Protein AF-A0A9E4BQ24-F1 (afdb_monomer_lite)

Radius of gyration: 14.94 Å; chains: 1; bounding box: 46×28×34 Å

Secondary structure (DSSP, 8-state):
----EEEEEEEEEEGGGTEEEEEEEEEETTTTEEE--EEEEEEEETTEEEEEEE-SSSEEEEEEEEETTEEEEEEEETTTEEEEEEEE--

pLDDT: mean 93.34, std 5.23, range [57.41, 97.62]

Foldseek 3Di:
DDWDKDKDKDKDQDVVQQKMKMWMWMATPVVNDIAIKIKMWGDPDPQWIWMWIDGRPAIKIKIKGDDDQKIKIWICPSVPDTDIDIGGHD

Sequence (90 aa):
MGEQSYFATISKYIPRLRTSLYASLNYSEWDDKLNVPFGVGVELGGGFSFRPMYDGDRGHLMLNYYAARYGASLMYVWLETMGISFSAGF

Structure (mmCIF, N/CA/C/O backbone):
data_AF-A0A9E4BQ24-F1
#
_entry.id   AF-A0A9E4BQ24-F1
#
loop_
_atom_site.group_PDB
_atom_site.id
_atom_site.type_symbol
_atom_site.label_atom_id
_atom_site.label_alt_id
_atom_site.label_comp_id
_atom_site.label_asym_id
_atom_site.label_entity_id
_atom_site.label_seq_id
_atom_site.pdbx_PDB_ins_code
_atom_site.Cartn_x
_atom_site.Cartn_y
_atom_site.Cartn_z
_atom_site.occupancy
_atom_site.B_iso_or_equiv
_atom_site.auth_seq_id
_atom_site.auth_comp_id
_atom_site.auth_asym_id
_atom_site.auth_atom_id
_atom_site.pdbx_PDB_model_num
ATOM 1 N N . MET A 1 1 ? 31.099 -1.270 -1.574 1.00 57.41 1 MET A N 1
ATOM 2 C CA . MET A 1 1 ? 29.970 -0.333 -1.394 1.00 57.41 1 MET A CA 1
ATOM 3 C C . MET A 1 1 ? 28.725 -1.124 -1.732 1.00 57.41 1 MET A C 1
ATOM 5 O O . MET A 1 1 ? 28.820 -1.922 -2.649 1.00 57.41 1 MET A O 1
ATOM 9 N N . GLY A 1 2 ? 27.676 -1.044 -0.916 1.00 81.31 2 GLY A N 1
ATOM 10 C CA . GLY A 1 2 ? 26.456 -1.824 -1.139 1.00 81.31 2 GLY A CA 1
ATOM 11 C C . GLY A 1 2 ? 25.437 -1.013 -1.926 1.00 81.31 2 GLY A C 1
ATOM 12 O O . GLY A 1 2 ? 25.347 0.193 -1.701 1.00 81.31 2 GLY A O 1
ATOM 13 N N . GLU A 1 3 ? 24.704 -1.684 -2.805 1.00 87.25 3 GLU A N 1
ATOM 14 C CA . GLU A 1 3 ? 23.562 -1.149 -3.541 1.00 87.25 3 GLU A CA 1
ATOM 15 C C . GLU A 1 3 ? 22.513 -0.524 -2.609 1.00 87.25 3 GLU A C 1
ATOM 17 O O . GLU A 1 3 ? 22.303 -0.960 -1.468 1.00 87.25 3 GLU A O 1
ATOM 22 N N . GLN A 1 4 ? 21.858 0.518 -3.114 1.00 89.81 4 GLN A N 1
ATOM 23 C CA . GLN A 1 4 ? 20.794 1.256 -2.446 1.00 89.81 4 GLN A CA 1
ATOM 24 C C . GLN A 1 4 ? 19.531 1.337 -3.309 1.00 89.81 4 GLN A C 1
ATOM 26 O O . GLN A 1 4 ? 19.543 1.166 -4.527 1.00 89.81 4 GLN A O 1
ATOM 31 N N . SER A 1 5 ? 18.406 1.614 -2.652 1.00 89.56 5 SER A N 1
ATOM 32 C CA . SER A 1 5 ? 17.143 1.924 -3.313 1.00 89.56 5 SER A CA 1
ATOM 33 C C . SER A 1 5 ? 16.576 3.201 -2.715 1.00 89.56 5 SER A C 1
ATOM 35 O O . SER A 1 5 ? 16.592 3.401 -1.497 1.00 89.56 5 SER A O 1
ATOM 37 N N . TYR A 1 6 ? 16.091 4.070 -3.593 1.00 92.06 6 TYR A N 1
ATOM 38 C CA . TYR A 1 6 ? 15.543 5.373 -3.262 1.00 92.06 6 TYR A CA 1
ATOM 39 C C . TYR A 1 6 ? 14.091 5.422 -3.701 1.00 92.06 6 TYR A C 1
ATOM 41 O O . TYR A 1 6 ? 13.788 5.143 -4.858 1.00 92.06 6 TYR A O 1
ATOM 49 N N . PHE A 1 7 ? 13.198 5.834 -2.805 1.00 93.44 7 PHE A N 1
ATOM 50 C CA . PHE A 1 7 ? 11.784 5.971 -3.124 1.00 93.44 7 PHE A CA 1
ATOM 51 C C . PHE A 1 7 ? 11.196 7.280 -2.597 1.00 93.44 7 PHE A C 1
ATOM 53 O O . PHE A 1 7 ? 11.570 7.776 -1.533 1.00 93.44 7 PHE A O 1
ATOM 60 N N . ALA A 1 8 ? 10.240 7.832 -3.339 1.00 96.12 8 ALA A N 1
ATOM 61 C CA . ALA A 1 8 ? 9.506 9.039 -2.990 1.00 96.12 8 ALA A CA 1
ATOM 62 C C . ALA A 1 8 ? 8.010 8.814 -3.223 1.00 96.12 8 ALA A C 1
ATOM 64 O O . ALA A 1 8 ? 7.554 8.760 -4.363 1.00 96.12 8 ALA A O 1
ATOM 65 N N . THR A 1 9 ? 7.245 8.701 -2.134 1.00 96.25 9 THR A N 1
ATOM 66 C CA . THR A 1 9 ? 5.807 8.396 -2.172 1.00 96.25 9 THR A CA 1
ATOM 67 C C . THR A 1 9 ? 4.972 9.631 -1.869 1.00 96.25 9 THR A C 1
ATOM 69 O O . THR A 1 9 ? 5.160 10.285 -0.844 1.00 96.25 9 THR A O 1
ATOM 72 N N . ILE A 1 10 ? 3.972 9.887 -2.708 1.00 97.06 10 ILE A N 1
ATOM 73 C CA . ILE A 1 10 ? 2.882 10.819 -2.426 1.00 97.06 10 ILE A CA 1
ATOM 74 C C . ILE A 1 10 ? 1.598 10.042 -2.145 1.00 97.06 10 ILE A C 1
ATOM 76 O O . ILE A 1 10 ? 1.333 9.004 -2.752 1.00 97.06 10 ILE A O 1
ATOM 80 N N . SER A 1 11 ? 0.776 10.545 -1.226 1.00 96.56 11 SER A N 1
ATOM 81 C CA . SER A 1 11 ? -0.534 9.955 -0.958 1.00 96.56 11 SER A CA 1
ATOM 82 C C . SER A 1 11 ? -1.579 11.006 -0.608 1.00 96.56 11 SER A C 1
ATOM 84 O O . SER A 1 11 ? -1.270 12.079 -0.083 1.00 96.56 11 SER A O 1
ATOM 86 N N . LYS A 1 12 ? -2.839 10.698 -0.915 1.00 97.50 12 LYS A N 1
ATOM 87 C CA . LYS A 1 12 ? -3.991 11.533 -0.588 1.00 97.50 12 LYS A CA 1
ATOM 88 C C . LYS A 1 12 ? -5.140 10.663 -0.110 1.00 97.50 12 LYS A C 1
ATOM 90 O O . LYS A 1 12 ? -5.594 9.781 -0.833 1.00 97.50 12 LYS A O 1
ATOM 95 N N . TYR A 1 13 ? -5.643 10.957 1.084 1.00 97.62 13 TYR A N 1
ATOM 96 C CA . TYR A 1 13 ? -6.890 10.383 1.579 1.00 97.62 13 TYR A CA 1
ATOM 97 C C . TYR A 1 13 ? -8.074 11.289 1.231 1.00 97.62 13 TYR A C 1
ATOM 99 O O . TYR A 1 13 ? -7.999 12.515 1.364 1.00 97.62 13 TYR A O 1
ATOM 107 N N . ILE A 1 14 ? -9.164 10.675 0.783 1.00 96.88 14 ILE A N 1
ATOM 108 C CA . ILE A 1 14 ? -10.431 11.309 0.428 1.00 96.88 14 ILE A CA 1
ATOM 109 C C . ILE A 1 14 ? -11.491 10.787 1.411 1.00 96.88 14 ILE A C 1
ATOM 111 O O . ILE A 1 14 ? -12.096 9.740 1.160 1.00 96.88 14 ILE A O 1
ATOM 115 N N . PRO A 1 15 ? -11.761 11.511 2.518 1.00 95.06 15 PRO A N 1
ATOM 116 C CA . PRO A 1 15 ? -12.631 11.022 3.592 1.00 95.06 15 PRO A CA 1
ATOM 117 C C . PRO A 1 15 ? -14.043 10.655 3.135 1.00 95.06 15 PRO A C 1
ATOM 119 O O . PRO A 1 15 ? -14.602 9.656 3.576 1.00 95.06 15 PRO A O 1
ATOM 122 N N . ARG A 1 16 ? -14.609 11.425 2.195 1.00 94.88 16 ARG A N 1
ATOM 123 C CA . ARG A 1 16 ? -15.965 11.197 1.668 1.00 94.88 16 ARG A CA 1
ATOM 124 C C . ARG A 1 16 ? -16.120 9.835 0.983 1.00 94.88 16 ARG A C 1
ATOM 126 O O . ARG A 1 16 ? -17.217 9.291 0.973 1.00 94.88 16 ARG A O 1
ATOM 133 N N . LEU A 1 17 ? -15.033 9.307 0.423 1.00 93.12 17 LEU A N 1
ATOM 134 C CA . LEU A 1 17 ? -14.998 8.015 -0.263 1.00 93.12 17 LEU A CA 1
ATOM 135 C C . LEU A 1 17 ? -14.319 6.930 0.577 1.00 93.12 17 LEU A C 1
ATOM 137 O O . LEU A 1 17 ? -14.193 5.804 0.110 1.00 93.12 17 LEU A O 1
ATOM 141 N N . ARG A 1 18 ? -13.826 7.274 1.776 1.00 95.50 18 ARG A N 1
ATOM 142 C CA . ARG A 1 18 ? -12.983 6.404 2.608 1.00 95.50 18 ARG A CA 1
ATOM 143 C C . ARG A 1 18 ? -11.860 5.735 1.809 1.00 95.50 18 ARG A C 1
ATOM 145 O O . ARG A 1 18 ? -11.586 4.546 1.947 1.00 95.50 18 ARG A O 1
ATOM 152 N N . THR A 1 19 ? -11.273 6.507 0.900 1.00 96.75 19 THR A N 1
ATOM 153 C CA . THR A 1 19 ? -10.339 6.007 -0.107 1.00 96.75 19 THR A CA 1
ATOM 154 C C . THR A 1 19 ? -9.029 6.774 -0.018 1.00 96.75 19 THR A C 1
ATOM 156 O O . THR A 1 19 ? -9.035 8.004 0.026 1.00 96.75 19 THR A O 1
ATOM 159 N N . SER A 1 20 ? -7.904 6.068 -0.017 1.00 96.38 20 SER A N 1
ATOM 160 C CA . SER A 1 20 ? -6.569 6.619 -0.223 1.00 96.38 20 SER A CA 1
ATOM 161 C C . SER A 1 20 ? -6.067 6.294 -1.622 1.00 96.38 20 SER A C 1
ATOM 163 O O . SER A 1 20 ? -6.273 5.202 -2.139 1.00 96.38 20 SER A O 1
ATOM 165 N N . LEU A 1 21 ? -5.381 7.250 -2.230 1.00 96.56 21 LEU A N 1
ATOM 166 C CA . LEU A 1 21 ? -4.626 7.063 -3.461 1.00 96.56 21 LEU A CA 1
ATOM 167 C C . LEU A 1 21 ? -3.162 7.315 -3.136 1.00 96.56 21 LEU A C 1
ATOM 169 O O . LEU A 1 21 ? -2.856 8.270 -2.415 1.00 96.56 21 LEU A O 1
ATOM 173 N N . TYR A 1 22 ? -2.266 6.486 -3.656 1.00 96.25 22 TYR A N 1
ATOM 174 C CA . TYR A 1 22 ? -0.835 6.730 -3.558 1.00 96.25 22 TYR A CA 1
ATOM 175 C C . TYR A 1 22 ? -0.135 6.419 -4.874 1.00 96.25 22 TYR A C 1
ATOM 177 O O . TYR A 1 22 ? -0.576 5.574 -5.652 1.00 96.25 22 TYR A O 1
ATOM 185 N N . ALA A 1 23 ? 0.981 7.099 -5.084 1.00 96.12 23 ALA A N 1
ATOM 186 C CA . ALA A 1 23 ? 1.947 6.794 -6.123 1.00 96.12 23 ALA A CA 1
ATOM 187 C C . ALA A 1 23 ? 3.344 7.035 -5.554 1.00 96.12 23 ALA A C 1
ATOM 189 O O . ALA A 1 23 ? 3.525 7.893 -4.686 1.00 96.12 23 ALA A O 1
ATOM 190 N N . SER A 1 24 ? 4.323 6.278 -6.020 1.00 95.62 24 SER A N 1
ATOM 191 C CA . SER A 1 24 ? 5.716 6.447 -5.640 1.00 95.62 24 SER A CA 1
ATOM 192 C C . SER A 1 24 ? 6.596 6.423 -6.876 1.00 95.62 24 SER A C 1
ATOM 194 O O . SER A 1 24 ? 6.263 5.775 -7.862 1.00 95.62 24 SER A O 1
ATOM 196 N N . LEU A 1 25 ? 7.708 7.140 -6.820 1.00 95.12 25 LEU A N 1
ATOM 197 C CA . LEU A 1 25 ? 8.839 6.940 -7.715 1.00 95.12 25 LEU A CA 1
ATOM 198 C C . LEU A 1 25 ? 9.863 6.125 -6.949 1.00 95.12 25 LEU A C 1
ATOM 200 O O . LEU A 1 25 ? 10.221 6.520 -5.843 1.00 95.12 25 LEU A O 1
ATOM 204 N N . ASN A 1 26 ? 10.329 5.023 -7.517 1.00 93.25 26 ASN A N 1
ATOM 205 C CA . ASN A 1 26 ? 11.326 4.177 -6.887 1.00 93.25 26 ASN A CA 1
ATOM 206 C C . ASN A 1 26 ? 12.446 3.849 -7.880 1.00 93.25 26 ASN A C 1
ATOM 208 O O . ASN A 1 26 ? 12.185 3.503 -9.028 1.00 93.25 26 ASN A O 1
ATOM 212 N N . TYR A 1 27 ? 13.689 3.999 -7.435 1.00 91.25 27 TYR A N 1
ATOM 213 C CA . TYR A 1 27 ? 14.903 3.659 -8.165 1.00 91.25 27 TYR A CA 1
ATOM 214 C C . TYR A 1 27 ? 15.701 2.648 -7.344 1.00 91.25 27 TYR A C 1
ATOM 216 O O . TYR A 1 27 ? 15.919 2.849 -6.148 1.00 91.25 27 TYR A O 1
ATOM 224 N N . SER A 1 28 ? 16.107 1.554 -7.978 1.00 89.06 28 SER A N 1
ATOM 225 C CA . SER A 1 28 ? 16.852 0.456 -7.360 1.00 89.06 28 SER A CA 1
ATOM 226 C C . SER A 1 28 ? 18.182 0.297 -8.084 1.00 89.06 28 SER A C 1
ATOM 228 O O . SER A 1 28 ? 18.184 0.036 -9.286 1.00 89.06 28 SER A O 1
ATOM 230 N N . GLU A 1 29 ? 19.299 0.426 -7.365 1.00 90.88 29 GLU A N 1
ATOM 231 C CA . GLU A 1 29 ? 20.632 0.164 -7.925 1.00 90.88 29 GLU A CA 1
ATOM 232 C C . GLU A 1 29 ? 20.843 -1.330 -8.213 1.00 90.88 29 GLU A C 1
ATOM 234 O O . GLU A 1 29 ? 21.570 -1.666 -9.140 1.00 90.88 29 GLU A O 1
ATOM 239 N N . TRP A 1 30 ? 20.152 -2.232 -7.497 1.00 88.56 30 TRP A N 1
ATOM 240 C CA . TRP A 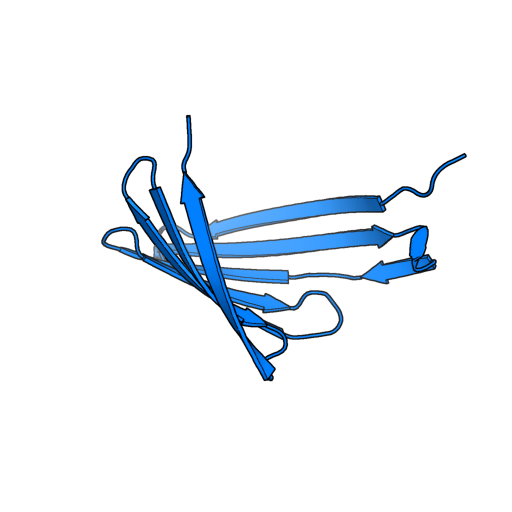1 30 ? 20.204 -3.680 -7.762 1.00 88.56 30 TRP A CA 1
ATOM 241 C C . TRP A 1 30 ? 19.712 -4.049 -9.159 1.00 88.56 30 TRP A C 1
ATOM 243 O O . TRP A 1 30 ? 20.251 -4.954 -9.792 1.00 88.56 30 TRP A O 1
ATOM 253 N N . ASP A 1 31 ? 18.668 -3.361 -9.615 1.00 85.00 31 ASP A N 1
ATOM 254 C CA . ASP A 1 31 ? 17.996 -3.652 -10.880 1.00 85.00 31 ASP A CA 1
ATOM 255 C C . ASP A 1 31 ? 18.341 -2.633 -11.974 1.00 85.00 31 ASP A C 1
ATOM 257 O O . ASP A 1 31 ? 17.850 -2.771 -13.096 1.00 85.00 31 ASP A O 1
ATOM 261 N N . ASP A 1 32 ? 19.128 -1.605 -11.627 1.00 88.25 32 ASP A N 1
ATOM 262 C CA . ASP A 1 32 ? 19.417 -0.407 -12.428 1.00 88.25 32 ASP A CA 1
ATOM 263 C C . ASP A 1 32 ? 18.154 0.156 -13.104 1.00 88.25 32 ASP A C 1
ATOM 265 O O . ASP A 1 32 ? 18.089 0.416 -14.310 1.00 88.25 32 ASP A O 1
ATOM 269 N N . LYS A 1 33 ? 17.069 0.247 -12.323 1.00 89.94 33 LYS A N 1
ATOM 270 C CA . LYS A 1 33 ? 15.724 0.525 -12.837 1.00 89.94 33 LYS A CA 1
ATOM 271 C C . LYS A 1 33 ? 14.963 1.520 -11.988 1.00 89.94 33 LYS A C 1
ATOM 273 O O . LYS A 1 33 ? 14.982 1.480 -10.759 1.00 89.94 33 LYS A O 1
ATOM 278 N N . LEU A 1 34 ? 14.210 2.359 -12.696 1.00 91.25 34 LEU A N 1
ATOM 279 C CA . LEU A 1 34 ? 13.180 3.222 -12.140 1.00 91.25 34 LEU A CA 1
ATOM 280 C C . LEU A 1 34 ? 11.807 2.593 -12.388 1.00 91.25 34 LEU A C 1
ATOM 282 O O . LEU A 1 34 ? 11.489 2.221 -13.519 1.00 91.25 34 LEU A O 1
ATOM 286 N N . ASN A 1 35 ? 10.978 2.503 -11.352 1.00 92.94 35 ASN A N 1
ATOM 287 C CA . ASN A 1 35 ? 9.581 2.108 -11.463 1.00 92.94 35 ASN A CA 1
ATOM 288 C C . ASN A 1 35 ? 8.652 3.083 -10.727 1.00 92.94 35 ASN A C 1
ATOM 290 O O . ASN A 1 35 ? 9.070 3.894 -9.897 1.00 92.94 35 ASN A O 1
ATOM 294 N N . VAL A 1 36 ? 7.373 3.041 -11.105 1.00 94.50 36 VAL A N 1
ATOM 295 C CA . VAL A 1 36 ? 6.350 3.960 -10.594 1.00 94.50 36 VAL A CA 1
ATOM 296 C C . VAL A 1 36 ? 5.194 3.158 -10.003 1.00 94.50 36 VAL A C 1
ATOM 298 O O . VAL A 1 36 ? 4.163 2.991 -10.660 1.00 94.50 36 VAL A O 1
ATOM 301 N N . PRO A 1 37 ? 5.353 2.593 -8.795 1.00 94.81 37 PRO A N 1
ATOM 302 C CA . PRO A 1 37 ? 4.273 1.867 -8.160 1.00 94.81 37 PRO A CA 1
ATOM 303 C C . PRO A 1 37 ? 3.160 2.824 -7.726 1.00 94.81 37 PRO A C 1
ATOM 305 O O . PRO A 1 37 ? 3.403 3.925 -7.226 1.00 94.81 37 PRO A O 1
ATOM 308 N N . PHE A 1 38 ? 1.916 2.389 -7.866 1.00 96.81 38 PHE A N 1
ATOM 309 C CA . PHE A 1 38 ? 0.744 3.141 -7.434 1.00 96.81 38 PHE A CA 1
ATOM 310 C C . PHE A 1 38 ? -0.344 2.207 -6.923 1.00 96.81 38 PHE A C 1
ATOM 312 O O . PHE A 1 38 ? -0.343 1.005 -7.183 1.00 96.81 38 PHE A O 1
ATOM 319 N N . GLY A 1 39 ? -1.299 2.755 -6.186 1.00 96.62 39 GLY A N 1
ATOM 320 C CA . GLY A 1 39 ? -2.403 1.958 -5.685 1.00 96.62 39 GLY A CA 1
ATOM 321 C C . GLY A 1 39 ? -3.507 2.777 -5.050 1.00 96.62 39 GLY A C 1
ATOM 322 O O . GLY A 1 39 ? -3.400 3.987 -4.831 1.00 96.62 39 GLY A O 1
ATOM 323 N N . VAL A 1 40 ? -4.589 2.070 -4.751 1.00 97.31 40 VAL A N 1
ATOM 324 C CA . VAL A 1 40 ? -5.798 2.619 -4.144 1.00 97.31 40 VAL A CA 1
ATOM 325 C C . VAL A 1 40 ? -6.101 1.803 -2.903 1.00 97.31 40 VAL A C 1
ATOM 327 O O . VAL A 1 40 ? -6.172 0.589 -2.991 1.00 97.31 40 VAL A O 1
ATOM 330 N N . GLY A 1 41 ? -6.280 2.432 -1.749 1.00 96.69 41 GLY A N 1
ATOM 331 C CA . GLY A 1 41 ? -6.805 1.783 -0.552 1.00 96.69 41 GLY A CA 1
ATOM 332 C C . GLY A 1 41 ? -8.249 2.198 -0.326 1.00 96.69 41 GLY A C 1
ATOM 333 O O . GLY A 1 41 ? -8.530 3.387 -0.292 1.00 96.69 41 GLY A O 1
ATOM 334 N N . VAL A 1 42 ? -9.157 1.248 -0.140 1.00 97.12 42 VAL A N 1
ATOM 335 C CA . VAL A 1 42 ? -10.567 1.504 0.178 1.00 97.12 42 VAL A CA 1
ATOM 336 C C . VAL A 1 42 ? -10.872 0.900 1.540 1.00 97.12 42 VAL A C 1
ATOM 338 O O . VAL A 1 42 ? -10.712 -0.304 1.740 1.00 97.12 42 VAL A O 1
ATOM 341 N N . GLU A 1 43 ? -11.305 1.722 2.489 1.00 96.75 43 GLU A N 1
ATOM 342 C CA . GLU A 1 43 ? -11.740 1.253 3.803 1.00 96.75 43 GLU A CA 1
ATOM 343 C C . GLU A 1 43 ? -13.200 0.804 3.734 1.00 96.75 43 GLU A C 1
ATOM 345 O O . GLU A 1 43 ? -14.108 1.583 3.435 1.00 96.75 43 GLU A O 1
ATOM 350 N N . LEU A 1 44 ? -13.432 -0.466 4.058 1.00 95.31 44 LEU A N 1
ATOM 351 C CA . LEU A 1 44 ? -14.762 -1.077 4.039 1.00 95.31 44 LEU A CA 1
ATOM 352 C C . LEU A 1 44 ? -15.481 -0.923 5.392 1.00 95.31 44 LEU A C 1
ATOM 354 O O . LEU A 1 44 ? -16.691 -1.110 5.485 1.00 95.31 44 LEU A O 1
ATOM 358 N N . GLY A 1 45 ? -14.748 -0.519 6.434 1.00 92.69 45 GLY A N 1
ATOM 359 C CA . GLY A 1 45 ? -15.235 -0.432 7.809 1.00 92.69 45 GLY A CA 1
ATOM 360 C C . GLY A 1 45 ? -14.981 -1.715 8.604 1.00 92.69 45 GLY A C 1
ATOM 361 O O . GLY A 1 45 ? -14.540 -2.726 8.065 1.00 92.69 45 GLY A O 1
ATOM 362 N N . GLY A 1 46 ? -15.196 -1.656 9.923 1.00 91.94 46 GLY A N 1
ATOM 363 C CA . GLY A 1 46 ? -15.006 -2.814 10.810 1.00 91.94 46 GLY A CA 1
ATOM 364 C C . GLY A 1 46 ? -13.575 -3.367 10.841 1.00 91.94 46 GLY A C 1
ATOM 365 O O . GLY A 1 46 ? -13.398 -4.545 11.119 1.00 91.94 46 GLY A O 1
ATOM 366 N N . GLY A 1 47 ? -12.571 -2.544 10.514 1.00 94.06 47 GLY A N 1
ATOM 367 C CA . GLY A 1 47 ? -11.167 -2.959 10.409 1.00 94.06 47 GLY A CA 1
ATOM 368 C C . GLY A 1 47 ? -10.756 -3.507 9.037 1.00 94.06 47 GLY A C 1
ATOM 369 O O . GLY A 1 47 ? -9.574 -3.776 8.833 1.00 94.06 47 GLY A O 1
ATOM 370 N N . PHE A 1 48 ? -11.687 -3.646 8.085 1.00 96.88 48 PHE A N 1
ATOM 371 C CA . PHE A 1 48 ? -11.392 -4.148 6.744 1.00 96.88 48 PHE A CA 1
ATOM 372 C C . PHE A 1 48 ? -10.960 -3.048 5.771 1.00 96.88 48 PHE A C 1
ATOM 374 O O . PHE A 1 48 ? -11.532 -1.953 5.733 1.00 96.88 48 PHE A O 1
ATOM 381 N N . SER A 1 49 ? -9.999 -3.381 4.911 1.00 96.69 49 SER A N 1
ATOM 382 C CA . S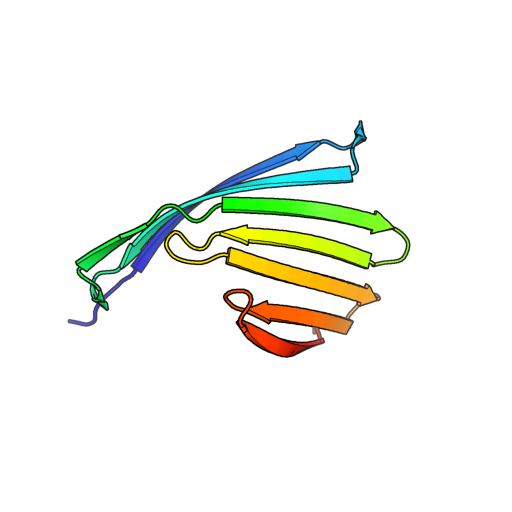ER A 1 49 ? -9.637 -2.572 3.747 1.00 96.69 49 SER A CA 1
ATOM 383 C C . SER A 1 49 ? -9.307 -3.439 2.539 1.00 96.69 49 SER A C 1
ATOM 385 O O . SER A 1 49 ? -8.757 -4.528 2.677 1.00 96.69 49 SER A O 1
ATOM 387 N N . PHE A 1 50 ? -9.615 -2.933 1.351 1.00 96.88 50 PHE A N 1
ATOM 388 C CA . PHE A 1 50 ? -9.221 -3.527 0.080 1.00 96.88 50 PHE A CA 1
ATOM 389 C C . PHE A 1 50 ? -8.213 -2.619 -0.617 1.00 96.88 50 PHE A C 1
ATOM 391 O O . PHE A 1 50 ? -8.360 -1.396 -0.590 1.00 96.88 50 PHE A O 1
ATOM 398 N N . ARG A 1 51 ? -7.179 -3.198 -1.224 1.00 96.50 51 ARG A N 1
ATOM 399 C CA . ARG A 1 51 ? -6.109 -2.437 -1.860 1.00 96.50 51 ARG A CA 1
ATOM 400 C C . ARG A 1 51 ? -5.636 -3.079 -3.166 1.00 96.50 51 ARG A C 1
ATOM 402 O O . ARG A 1 51 ? -4.802 -3.982 -3.117 1.00 96.50 51 ARG A O 1
ATOM 409 N N . PRO A 1 52 ? -6.128 -2.622 -4.328 1.00 95.81 52 PRO A N 1
ATOM 410 C CA . PRO A 1 52 ? -5.460 -2.859 -5.596 1.00 95.81 52 PRO A CA 1
ATOM 411 C C . PRO A 1 52 ? -4.203 -1.992 -5.705 1.00 95.81 52 PRO A C 1
ATOM 413 O O . PRO A 1 52 ? -4.207 -0.802 -5.375 1.00 95.81 52 PRO A O 1
ATOM 416 N N . MET A 1 53 ? -3.124 -2.594 -6.182 1.00 96.06 53 MET A N 1
ATOM 417 C CA . MET A 1 53 ? -1.828 -1.954 -6.366 1.00 96.06 53 MET A CA 1
ATOM 418 C C . MET A 1 53 ? -1.215 -2.411 -7.683 1.00 96.06 53 MET A C 1
ATOM 420 O O . MET A 1 53 ? -1.502 -3.500 -8.172 1.00 96.06 53 MET A O 1
ATOM 424 N N . TYR A 1 54 ? -0.332 -1.593 -8.221 1.00 95.06 54 TYR A N 1
ATOM 425 C CA . TYR A 1 54 ? 0.558 -1.923 -9.317 1.00 95.06 54 TYR A CA 1
ATOM 426 C C . TYR A 1 54 ? 1.966 -1.551 -8.868 1.00 95.06 54 TYR A C 1
ATOM 428 O O . TYR A 1 54 ? 2.182 -0.428 -8.416 1.00 95.06 54 TYR A O 1
ATOM 436 N N . ASP A 1 55 ? 2.911 -2.486 -8.923 1.00 89.25 55 ASP A N 1
ATOM 437 C CA . ASP A 1 55 ? 4.275 -2.269 -8.420 1.00 89.25 55 ASP A CA 1
ATOM 438 C C . ASP A 1 55 ? 5.212 -1.595 -9.447 1.00 89.25 55 ASP A C 1
ATOM 440 O O . ASP A 1 55 ? 6.382 -1.349 -9.159 1.00 89.25 55 ASP 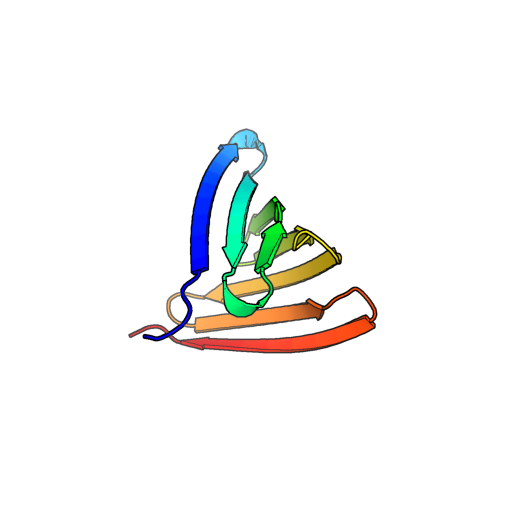A O 1
ATOM 444 N N . GLY A 1 56 ? 4.689 -1.256 -10.629 1.00 86.44 56 GLY A N 1
ATOM 445 C CA . GLY A 1 56 ? 5.455 -0.749 -11.768 1.00 86.44 56 GLY A CA 1
ATOM 446 C C . GLY A 1 56 ? 5.611 -1.776 -12.894 1.00 86.44 56 GLY A C 1
ATOM 447 O O . GLY A 1 56 ? 5.799 -1.374 -14.042 1.00 86.44 56 GLY A O 1
ATOM 448 N N . ASP A 1 57 ? 5.439 -3.063 -12.592 1.00 88.62 57 ASP A N 1
ATOM 449 C CA . ASP A 1 57 ? 5.496 -4.182 -13.542 1.00 88.62 57 ASP A CA 1
ATOM 450 C C . ASP A 1 57 ? 4.212 -5.027 -13.495 1.00 88.62 57 ASP A C 1
ATOM 452 O O . ASP A 1 57 ? 3.610 -5.347 -14.520 1.00 88.62 57 ASP A O 1
ATOM 456 N N . ARG A 1 58 ? 3.743 -5.366 -12.291 1.00 92.56 58 ARG A N 1
ATOM 457 C CA . ARG A 1 58 ? 2.633 -6.293 -12.067 1.00 92.56 58 ARG A CA 1
ATOM 458 C C . ARG A 1 58 ? 1.643 -5.800 -11.017 1.00 92.56 58 ARG A C 1
ATOM 460 O O . ARG A 1 58 ? 1.943 -5.017 -10.115 1.00 92.56 58 ARG A O 1
ATOM 467 N N . GLY A 1 59 ? 0.405 -6.262 -11.180 1.00 93.44 59 GLY A N 1
ATOM 468 C CA . GLY A 1 59 ? -0.720 -5.922 -10.314 1.00 93.44 59 GLY A CA 1
ATOM 469 C C . GLY A 1 59 ? -0.811 -6.819 -9.084 1.00 93.44 59 GLY A C 1
ATOM 470 O O . GLY A 1 59 ? -0.494 -8.002 -9.137 1.00 93.44 59 GLY A O 1
ATOM 471 N N . HIS A 1 60 ? -1.306 -6.267 -7.983 1.00 94.88 60 HIS A N 1
ATOM 472 C CA . HIS A 1 60 ? -1.527 -6.974 -6.727 1.00 94.88 60 HIS A CA 1
ATOM 473 C C . HIS A 1 60 ? -2.871 -6.575 -6.142 1.00 94.88 60 HIS A C 1
ATOM 475 O O . HIS A 1 60 ? -3.247 -5.404 -6.195 1.00 94.88 60 HIS A O 1
ATOM 481 N N . LEU A 1 61 ? -3.574 -7.523 -5.532 1.00 96.56 61 LEU A N 1
ATOM 482 C CA . LEU A 1 61 ? -4.756 -7.229 -4.724 1.00 96.56 61 LEU A CA 1
ATOM 483 C C . LEU A 1 61 ? -4.494 -7.626 -3.284 1.00 96.56 61 LEU A C 1
ATOM 485 O O . LEU A 1 61 ? -3.993 -8.715 -3.021 1.00 96.56 61 LEU A O 1
ATOM 489 N N . MET A 1 62 ? -4.874 -6.772 -2.346 1.00 96.75 62 MET A N 1
ATOM 490 C CA . MET A 1 62 ? -4.817 -7.098 -0.928 1.00 96.75 62 MET A CA 1
ATOM 491 C C . MET A 1 62 ? -6.175 -6.879 -0.279 1.00 96.75 62 MET A C 1
ATOM 493 O O . MET A 1 62 ? -6.809 -5.843 -0.482 1.00 96.75 62 MET A O 1
ATOM 497 N N . LEU A 1 63 ? -6.604 -7.836 0.532 1.00 97.44 63 LEU A N 1
ATOM 498 C CA . LEU A 1 63 ? -7.705 -7.681 1.471 1.00 97.44 63 LEU A CA 1
ATOM 499 C C . LEU A 1 63 ? -7.124 -7.772 2.875 1.00 97.44 63 LEU A C 1
ATOM 501 O O . LEU A 1 63 ? -6.616 -8.819 3.266 1.00 97.44 63 LEU A O 1
ATOM 505 N N . ASN A 1 64 ? -7.207 -6.683 3.628 1.00 96.88 64 ASN A N 1
ATOM 506 C CA . ASN A 1 64 ? -6.621 -6.589 4.957 1.00 96.88 64 ASN A CA 1
ATOM 507 C C . ASN A 1 64 ? -7.717 -6.490 6.012 1.00 96.88 64 ASN A C 1
ATOM 509 O O . ASN A 1 64 ? -8.746 -5.848 5.792 1.00 96.88 64 ASN A O 1
ATOM 513 N N . TYR A 1 65 ? -7.448 -7.062 7.176 1.00 96.44 65 TYR A N 1
ATOM 514 C CA . TYR A 1 65 ? -8.221 -6.906 8.396 1.00 96.44 65 TYR A CA 1
ATOM 515 C C . TYR A 1 65 ? -7.280 -6.502 9.525 1.00 96.44 65 TYR A C 1
ATOM 517 O O . TYR A 1 65 ? -6.320 -7.218 9.806 1.00 96.44 65 TYR A O 1
ATOM 525 N N . TYR A 1 66 ? -7.563 -5.381 10.182 1.00 94.12 66 TYR A N 1
ATOM 526 C CA . TYR A 1 66 ? -6.811 -4.907 11.340 1.00 94.12 66 TYR A CA 1
ATOM 527 C C . TYR A 1 66 ? -7.722 -4.768 12.558 1.00 94.12 66 TYR A C 1
ATOM 529 O O . TYR A 1 66 ? -8.773 -4.127 12.500 1.00 94.12 66 TYR A O 1
ATOM 537 N N . ALA A 1 67 ? -7.286 -5.337 13.680 1.00 91.56 67 ALA A N 1
ATOM 538 C CA . ALA A 1 67 ? -7.956 -5.269 14.970 1.00 91.56 67 ALA A CA 1
ATOM 539 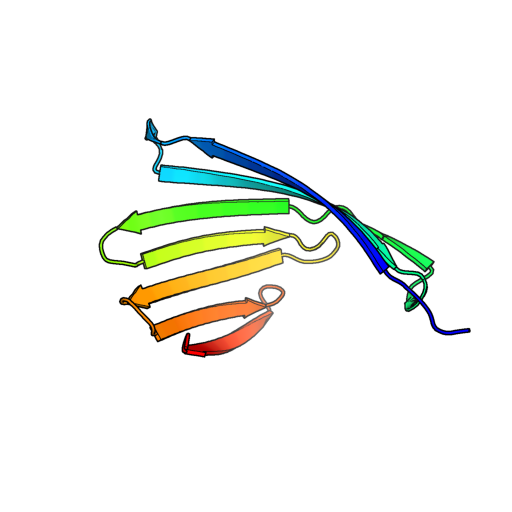C C . ALA A 1 67 ? -6.945 -4.905 16.064 1.00 91.56 67 ALA A C 1
ATOM 541 O O . ALA A 1 67 ? -6.168 -5.743 16.528 1.00 91.56 67 ALA A O 1
ATOM 542 N N . ALA A 1 68 ? -6.982 -3.640 16.494 1.00 88.38 68 ALA A N 1
ATOM 543 C CA . ALA A 1 68 ? -6.075 -3.068 17.488 1.00 88.38 68 ALA A CA 1
ATOM 544 C C . ALA A 1 68 ? -4.593 -3.324 17.153 1.00 88.38 68 ALA A C 1
ATOM 546 O O . ALA A 1 68 ? -4.029 -2.633 16.312 1.00 88.38 68 ALA A O 1
ATOM 547 N N . ARG A 1 69 ? -3.973 -4.318 17.800 1.00 92.12 69 ARG A N 1
ATOM 548 C CA . ARG A 1 69 ? -2.554 -4.668 17.633 1.00 92.12 69 ARG A CA 1
ATOM 549 C C . ARG A 1 69 ? -2.296 -5.794 16.633 1.00 92.12 69 ARG A C 1
ATOM 551 O O . ARG A 1 69 ? -1.140 -6.112 16.394 1.00 92.12 69 ARG A O 1
ATOM 558 N N . TYR A 1 70 ? -3.336 -6.421 16.090 1.00 94.19 70 TYR A N 1
ATOM 559 C CA . TYR A 1 70 ? -3.209 -7.551 15.172 1.00 94.19 70 TYR A CA 1
ATOM 560 C C . TYR A 1 70 ? -3.727 -7.192 13.787 1.00 94.19 70 TYR A C 1
ATOM 562 O O . TYR A 1 70 ? -4.646 -6.386 13.636 1.00 94.19 70 TYR A O 1
ATOM 570 N N . GLY A 1 71 ? -3.157 -7.830 12.775 1.00 95.12 71 GLY A N 1
ATOM 571 C CA . GLY A 1 71 ? -3.627 -7.734 11.406 1.00 95.12 71 GLY A CA 1
ATOM 572 C C . GLY A 1 71 ? -3.448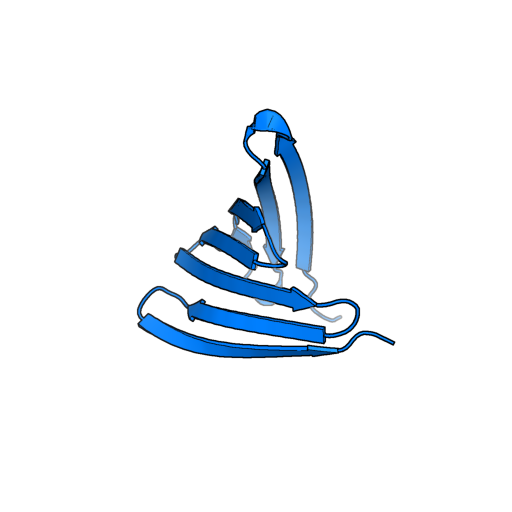 -9.044 10.659 1.00 95.12 71 GLY A C 1
ATOM 573 O O . GLY A 1 71 ? -2.541 -9.823 10.954 1.00 95.12 71 GLY A O 1
ATOM 574 N N . ALA A 1 72 ? -4.324 -9.274 9.694 1.00 96.50 72 ALA A N 1
ATOM 575 C CA . ALA A 1 72 ? -4.222 -10.351 8.725 1.00 96.50 72 ALA A CA 1
ATOM 576 C C . ALA A 1 72 ? -4.477 -9.781 7.330 1.00 96.50 72 ALA A C 1
ATOM 578 O O . ALA A 1 72 ? -5.352 -8.931 7.161 1.00 96.50 72 ALA A O 1
ATOM 579 N N . SER A 1 73 ? -3.733 -10.254 6.335 1.00 96.69 73 SER A N 1
ATOM 580 C CA . SER A 1 73 ? -3.927 -9.848 4.944 1.00 96.69 73 SER A CA 1
ATOM 581 C C . SER A 1 73 ? -3.981 -11.066 4.042 1.00 96.69 73 SER A C 1
ATOM 583 O O . SER A 1 73 ? -3.109 -11.928 4.104 1.00 96.69 73 SER A O 1
ATOM 585 N N . LEU A 1 74 ? -4.987 -11.113 3.180 1.00 96.81 74 LEU A N 1
ATOM 586 C CA . LEU A 1 74 ? -5.011 -11.971 2.006 1.00 96.81 74 LEU A CA 1
ATOM 587 C C . LEU A 1 74 ? -4.421 -11.187 0.838 1.00 96.81 74 LEU A C 1
ATOM 589 O O . LEU A 1 74 ? -4.780 -10.031 0.618 1.00 96.81 74 LEU A O 1
ATOM 593 N N . MET A 1 75 ? -3.521 -11.812 0.093 1.00 96.50 75 MET A N 1
ATOM 594 C CA . MET A 1 75 ? -2.776 -11.189 -0.994 1.00 96.50 75 MET A CA 1
ATOM 595 C C . MET A 1 75 ? -2.956 -12.013 -2.262 1.00 96.50 75 MET A C 1
ATOM 597 O O . MET A 1 75 ? -2.774 -13.226 -2.243 1.00 96.50 75 MET A O 1
ATOM 601 N N . TYR A 1 76 ? -3.278 -11.355 -3.366 1.00 95.56 76 TYR A N 1
ATOM 602 C CA . TYR A 1 76 ? -3.181 -11.914 -4.704 1.00 95.56 76 TYR A CA 1
ATOM 603 C C . TYR A 1 76 ? -2.025 -11.239 -5.421 1.00 95.56 76 TYR A C 1
ATOM 605 O O . TYR A 1 76 ? -2.179 -10.169 -6.011 1.00 95.56 76 TYR A O 1
ATOM 613 N N . VAL A 1 77 ? -0.852 -11.844 -5.291 1.00 91.06 77 VAL A N 1
ATOM 614 C CA . VAL A 1 77 ? 0.406 -11.322 -5.815 1.00 91.06 77 VAL A CA 1
ATOM 615 C C . VAL A 1 77 ? 0.478 -11.634 -7.302 1.00 91.06 77 VAL A C 1
ATOM 617 O O . VAL A 1 77 ? 0.243 -12.777 -7.707 1.00 91.06 77 VAL A O 1
ATOM 620 N N . TRP A 1 78 ? 0.756 -10.608 -8.107 1.00 90.88 78 TRP A N 1
ATOM 621 C CA . TRP A 1 78 ? 0.835 -10.689 -9.573 1.00 90.88 78 TRP A CA 1
ATOM 622 C C . TRP A 1 78 ? -0.423 -11.224 -10.265 1.00 90.88 78 TRP A C 1
ATOM 624 O O . TRP A 1 78 ? -0.374 -11.563 -11.439 1.00 90.88 78 TRP A O 1
ATOM 634 N N . LEU A 1 79 ? -1.549 -11.307 -9.547 1.00 89.81 79 LEU A N 1
ATOM 635 C CA . LEU A 1 79 ? -2.754 -12.017 -9.988 1.00 89.81 79 LEU A CA 1
ATOM 636 C C . LEU A 1 79 ? -2.490 -13.487 -10.373 1.00 89.81 79 LEU A C 1
ATOM 638 O O . LEU A 1 79 ? -3.231 -14.085 -11.149 1.00 89.81 79 LEU A O 1
ATOM 642 N N . GLU A 1 80 ? -1.468 -14.098 -9.778 1.00 92.69 80 GLU A N 1
ATOM 643 C CA . GLU A 1 80 ? -1.092 -15.494 -10.030 1.00 92.69 80 GLU A CA 1
ATOM 644 C C . GLU A 1 80 ? -0.970 -16.291 -8.732 1.00 92.69 80 GLU A C 1
ATOM 646 O O . GLU A 1 80 ? -1.373 -17.450 -8.672 1.00 92.69 80 GLU A O 1
ATOM 651 N N . THR A 1 81 ? -0.473 -15.662 -7.665 1.00 94.31 81 THR A N 1
ATOM 652 C CA . THR A 1 81 ? -0.150 -16.352 -6.413 1.00 94.31 81 THR A CA 1
ATOM 653 C C . THR A 1 81 ? -0.988 -15.833 -5.251 1.00 94.31 81 THR A C 1
ATOM 655 O O . THR A 1 81 ? -0.983 -14.641 -4.943 1.00 94.31 81 THR A O 1
ATOM 658 N N . MET A 1 82 ? -1.690 -16.740 -4.568 1.00 96.62 82 MET A N 1
ATOM 659 C CA . MET A 1 82 ? -2.356 -16.446 -3.298 1.00 96.62 82 MET A CA 1
ATOM 660 C C . MET A 1 82 ? -1.340 -16.453 -2.153 1.00 96.62 82 MET A C 1
ATOM 662 O O . MET A 1 82 ? -0.544 -17.380 -2.027 1.00 96.62 82 MET A O 1
ATOM 666 N N . GLY A 1 83 ? -1.404 -15.449 -1.287 1.00 95.88 83 GLY A N 1
ATOM 667 C CA . GLY A 1 83 ? -0.585 -15.334 -0.088 1.00 95.88 83 GLY A CA 1
ATOM 668 C C . GLY A 1 83 ? -1.409 -14.887 1.112 1.00 95.88 83 GLY A C 1
ATOM 669 O O . GLY A 1 83 ? -2.453 -14.252 0.972 1.00 95.88 83 GLY A O 1
ATOM 670 N N . ILE A 1 84 ? -0.920 -15.210 2.305 1.00 96.12 84 ILE A N 1
ATOM 671 C CA . ILE A 1 84 ? -1.496 -14.752 3.569 1.00 96.12 84 I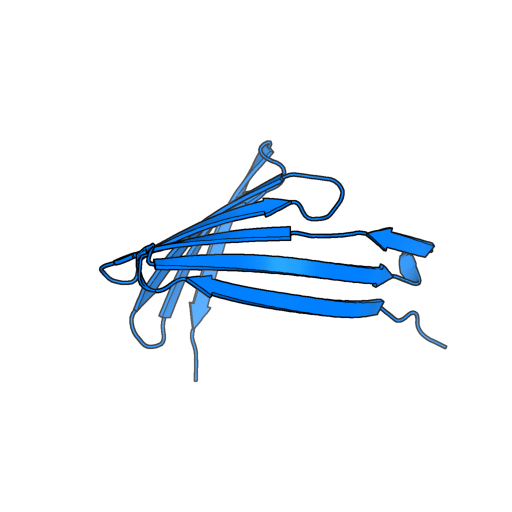LE A CA 1
ATOM 672 C C . ILE A 1 84 ? -0.366 -14.158 4.401 1.00 96.12 84 ILE A C 1
ATOM 674 O O . ILE A 1 84 ? 0.722 -14.730 4.461 1.00 96.12 84 ILE A O 1
ATOM 678 N N . SER A 1 85 ? -0.610 -13.018 5.037 1.00 95.75 85 SER A N 1
ATOM 679 C CA . SER A 1 85 ? 0.314 -12.417 5.995 1.00 95.75 85 SER A CA 1
ATOM 680 C C . SER A 1 85 ? -0.386 -12.116 7.314 1.00 95.75 85 SER A C 1
ATOM 682 O O . SER A 1 85 ? -1.583 -11.827 7.352 1.00 95.75 85 SER A O 1
ATOM 684 N N . PHE A 1 86 ? 0.377 -12.182 8.402 1.00 95.94 86 PHE A N 1
ATOM 685 C CA . PHE A 1 86 ? -0.067 -11.821 9.742 1.00 95.94 86 PHE A CA 1
ATOM 686 C C . PHE A 1 86 ? 0.876 -10.765 10.309 1.00 95.94 86 PHE A C 1
ATOM 688 O O . PHE A 1 86 ? 2.088 -10.838 10.111 1.00 95.94 86 PHE A O 1
ATOM 695 N N . SER A 1 87 ? 0.324 -9.792 11.024 1.00 93.00 87 SER A N 1
ATOM 696 C CA . SER A 1 87 ? 1.082 -8.726 11.676 1.00 93.00 87 SER A CA 1
ATOM 697 C C . SER A 1 87 ? 0.663 -8.587 13.132 1.00 93.00 87 SER A C 1
ATOM 699 O O . SER A 1 87 ? -0.529 -8.643 13.439 1.00 93.00 87 SER A O 1
ATOM 701 N N . ALA A 1 88 ? 1.628 -8.342 14.012 1.00 94.19 88 ALA A N 1
ATOM 702 C CA . ALA A 1 88 ? 1.393 -7.987 15.405 1.00 94.19 88 ALA A CA 1
ATOM 703 C C . ALA A 1 88 ? 2.269 -6.779 15.773 1.00 94.19 88 ALA A C 1
ATOM 705 O O . ALA A 1 88 ? 3.471 -6.801 15.520 1.00 94.19 88 ALA A O 1
ATOM 706 N N . GLY A 1 89 ? 1.663 -5.731 16.330 1.00 87.75 89 GLY A N 1
ATOM 707 C CA . GLY A 1 89 ? 2.356 -4.555 16.861 1.00 87.75 89 GLY A CA 1
ATOM 708 C C . GLY A 1 89 ? 2.653 -4.688 18.358 1.00 87.75 89 GLY A C 1
ATOM 709 O O . GLY A 1 89 ? 1.894 -5.343 19.080 1.00 87.75 89 GLY A O 1
ATOM 710 N N . PHE A 1 90 ? 3.744 -4.060 18.802 1.00 80.56 90 PHE A N 1
ATOM 711 C CA . PHE A 1 90 ? 4.207 -3.975 20.192 1.00 80.56 90 PHE A CA 1
ATOM 712 C C . PHE A 1 90 ? 4.304 -2.520 20.651 1.00 80.56 90 PHE A C 1
ATOM 714 O O . PHE A 1 90 ? 4.646 -1.661 19.808 1.00 80.56 90 PHE A O 1
#